Protein AF-A0A3D1TC16-F1 (afdb_monomer)

Foldseek 3Di:
DDLVVVLVVLVVLLVVLVVVLVVLVVCCVPVVVVVCVVVCVVDVDDPVVVVVVSVVVSVVSVVCSCPVRVVVSVVSVVVD

Structure (mmCIF, N/CA/C/O backbone):
data_AF-A0A3D1TC16-F1
#
_entry.id   AF-A0A3D1TC16-F1
#
loop_
_atom_site.group_PDB
_atom_site.id
_atom_site.type_symbol
_atom_site.label_atom_id
_atom_site.label_alt_id
_atom_site.label_comp_id
_atom_site.label_asym_id
_atom_site.label_entity_id
_atom_site.label_seq_id
_atom_site.pdbx_PDB_ins_code
_atom_site.Cartn_x
_atom_site.Cartn_y
_atom_site.Cartn_z
_atom_site.occupancy
_atom_site.B_iso_or_equiv
_atom_site.auth_seq_id
_atom_site.auth_comp_id
_atom_site.auth_asym_id
_atom_site.auth_atom_id
_atom_site.pdbx_PDB_model_num
ATOM 1 N N . MET A 1 1 ? 16.604 13.905 -12.393 1.00 63.41 1 MET A N 1
ATOM 2 C CA . MET A 1 1 ? 16.478 12.642 -11.634 1.00 63.41 1 MET A CA 1
ATOM 3 C C . MET A 1 1 ? 16.899 11.518 -12.552 1.00 63.41 1 MET A C 1
ATOM 5 O O . MET A 1 1 ? 16.442 11.506 -13.685 1.00 63.41 1 MET A O 1
ATOM 9 N N . ASP A 1 2 ? 17.772 10.630 -12.089 1.00 90.06 2 ASP A N 1
ATOM 10 C CA . ASP A 1 2 ? 18.155 9.437 -12.848 1.00 90.06 2 ASP A CA 1
ATOM 11 C C . ASP A 1 2 ? 17.073 8.346 -12.709 1.00 90.06 2 ASP A C 1
ATOM 13 O O . ASP A 1 2 ? 16.418 8.244 -11.663 1.00 90.06 2 ASP A O 1
ATOM 17 N N . ILE A 1 3 ? 16.898 7.520 -13.740 1.00 90.94 3 ILE A N 1
ATOM 18 C CA . ILE A 1 3 ? 15.991 6.363 -13.755 1.00 90.94 3 ILE A CA 1
ATOM 19 C C . ILE A 1 3 ? 16.328 5.418 -12.595 1.00 90.94 3 ILE A C 1
ATOM 21 O O . ILE A 1 3 ? 15.425 4.890 -11.940 1.00 90.94 3 ILE A O 1
ATOM 25 N N . GLN A 1 4 ? 17.614 5.278 -12.253 1.00 91.75 4 GLN A N 1
ATOM 26 C CA . GLN A 1 4 ? 18.051 4.492 -11.096 1.00 91.75 4 GLN A CA 1
ATOM 27 C C . GLN A 1 4 ? 17.523 5.053 -9.767 1.00 91.75 4 GLN A C 1
ATOM 29 O O . GLN A 1 4 ? 17.061 4.297 -8.907 1.00 91.75 4 GLN A O 1
ATOM 34 N N . MET A 1 5 ? 17.549 6.379 -9.596 1.00 94.31 5 MET A N 1
ATOM 35 C CA . MET A 1 5 ? 17.032 7.040 -8.396 1.00 94.31 5 MET A CA 1
ATOM 36 C C . MET A 1 5 ? 15.513 6.874 -8.295 1.00 94.31 5 MET A C 1
ATOM 38 O O . MET A 1 5 ? 15.006 6.525 -7.228 1.00 94.31 5 MET A O 1
ATOM 42 N N . LEU A 1 6 ? 14.793 7.068 -9.403 1.00 94.44 6 LEU A N 1
ATOM 43 C CA . LEU A 1 6 ? 13.337 6.939 -9.437 1.00 94.44 6 LEU A CA 1
ATOM 44 C C . LEU A 1 6 ? 12.890 5.483 -9.201 1.00 94.44 6 LEU 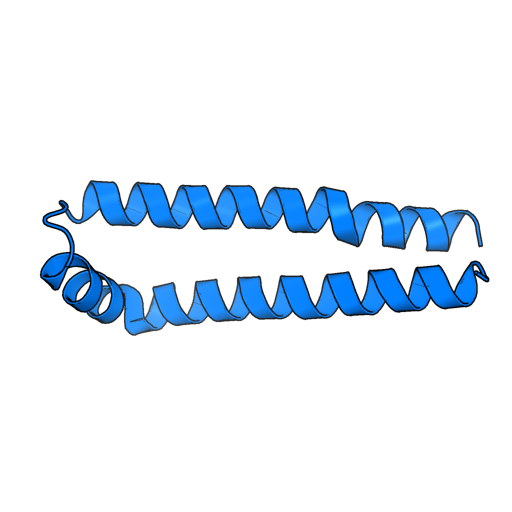A C 1
ATOM 46 O O . LEU A 1 6 ? 11.938 5.239 -8.461 1.00 94.44 6 LEU A O 1
ATOM 50 N N . THR A 1 7 ? 13.634 4.509 -9.730 1.00 94.56 7 THR A N 1
ATOM 51 C CA . THR A 1 7 ? 13.406 3.078 -9.470 1.00 94.56 7 THR A CA 1
ATOM 52 C C . THR A 1 7 ? 13.569 2.750 -7.9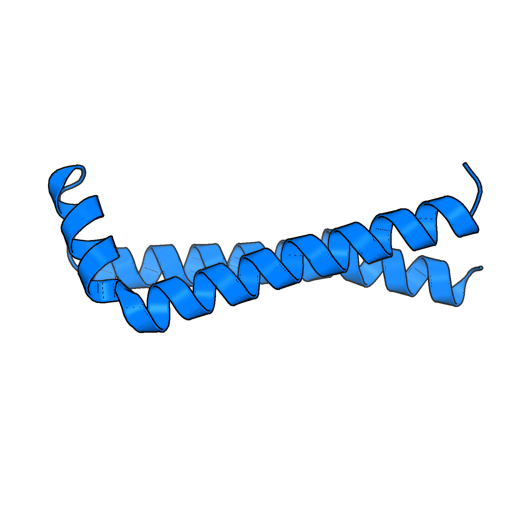87 1.00 94.56 7 THR A C 1
ATOM 54 O O . THR A 1 7 ? 12.722 2.070 -7.406 1.00 94.56 7 THR A O 1
ATOM 57 N N . ARG A 1 8 ? 14.629 3.253 -7.338 1.00 95.38 8 ARG A N 1
ATOM 58 C CA . ARG A 1 8 ? 14.837 3.067 -5.890 1.00 95.38 8 ARG A CA 1
ATOM 59 C C . ARG A 1 8 ? 13.754 3.755 -5.062 1.00 95.38 8 ARG A C 1
ATOM 61 O O . ARG A 1 8 ? 13.314 3.191 -4.065 1.00 95.38 8 ARG A O 1
ATOM 68 N N . PHE A 1 9 ? 13.305 4.937 -5.477 1.00 95.94 9 PHE A N 1
ATOM 69 C CA . PHE A 1 9 ? 12.213 5.648 -4.818 1.00 95.94 9 PHE A CA 1
ATOM 70 C C . PHE A 1 9 ? 10.920 4.822 -4.833 1.00 95.94 9 PHE A C 1
ATOM 72 O O . PHE A 1 9 ? 10.405 4.480 -3.769 1.00 95.94 9 PHE A O 1
ATOM 79 N N . PHE A 1 10 ? 10.449 4.404 -6.013 1.00 95.94 10 PHE A N 1
ATOM 80 C CA . PHE A 1 10 ? 9.228 3.599 -6.113 1.00 95.94 10 PHE A CA 1
ATOM 81 C C . PHE A 1 10 ? 9.364 2.206 -5.477 1.00 95.94 10 PHE A C 1
ATOM 83 O O . PHE A 1 10 ? 8.372 1.669 -4.981 1.00 95.94 10 PHE A O 1
ATOM 90 N N . MET A 1 11 ? 10.577 1.641 -5.413 1.00 95.69 11 MET A N 1
ATOM 91 C CA . MET A 1 11 ? 10.850 0.411 -4.660 1.00 95.69 11 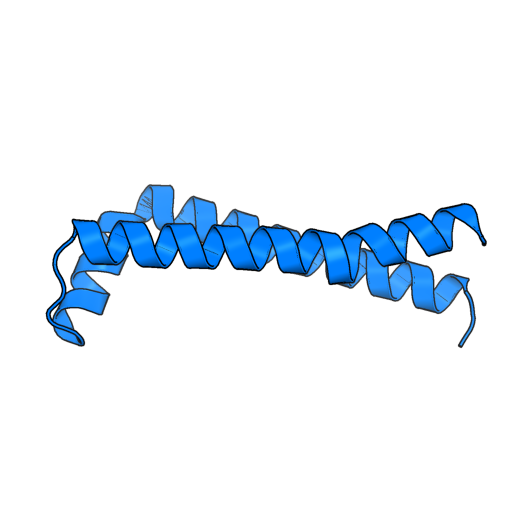MET A CA 1
ATOM 92 C C . MET A 1 11 ? 10.545 0.604 -3.171 1.00 95.69 11 MET A C 1
ATOM 94 O O . MET A 1 11 ? 9.770 -0.155 -2.590 1.00 95.69 11 MET A O 1
ATOM 98 N N . TRP A 1 12 ? 11.118 1.639 -2.552 1.00 97.56 12 TRP A N 1
ATOM 99 C CA . TRP A 1 12 ? 10.899 1.924 -1.134 1.00 97.56 12 TRP A CA 1
ATOM 100 C C . TRP A 1 12 ? 9.461 2.346 -0.844 1.00 97.56 12 TRP A C 1
ATOM 102 O O . TRP A 1 12 ? 8.893 1.898 0.152 1.00 97.56 12 TRP A O 1
ATOM 112 N N . CYS A 1 13 ? 8.831 3.123 -1.730 1.00 96.38 13 CYS A N 1
ATOM 113 C CA . CYS A 1 13 ? 7.409 3.432 -1.612 1.00 96.38 13 CYS A CA 1
ATOM 114 C C . CYS A 1 13 ? 6.555 2.158 -1.660 1.00 96.38 13 CYS A C 1
ATOM 116 O O . CYS A 1 13 ? 5.660 1.996 -0.831 1.00 96.38 13 CYS A O 1
ATOM 118 N N . THR A 1 14 ? 6.863 1.218 -2.556 1.00 95.69 14 THR A N 1
ATOM 119 C CA . THR A 1 14 ? 6.176 -0.077 -2.625 1.00 95.69 14 THR A CA 1
ATOM 120 C C . THR A 1 14 ? 6.330 -0.862 -1.323 1.00 95.69 14 THR A C 1
ATOM 122 O O . THR A 1 14 ? 5.324 -1.318 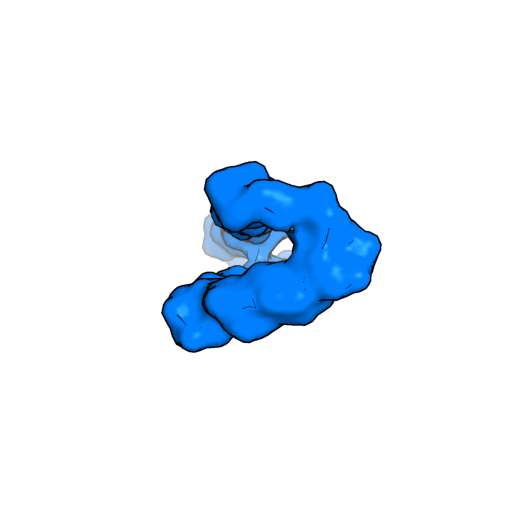-0.781 1.00 95.69 14 THR A O 1
ATOM 125 N N . ILE A 1 15 ? 7.553 -0.972 -0.794 1.00 97.19 15 ILE A N 1
ATOM 126 C CA . ILE A 1 15 ? 7.851 -1.714 0.442 1.00 97.19 15 ILE A CA 1
ATOM 127 C C . ILE A 1 15 ? 7.133 -1.096 1.647 1.00 97.19 15 ILE A C 1
ATOM 129 O O . ILE A 1 15 ? 6.469 -1.813 2.391 1.00 97.19 15 ILE A O 1
ATOM 133 N N . MET A 1 16 ? 7.228 0.223 1.834 1.00 97.00 16 MET A N 1
ATOM 134 C CA . MET A 1 16 ? 6.634 0.900 2.992 1.00 97.00 16 MET A CA 1
ATOM 135 C C . MET A 1 16 ? 5.105 0.830 2.981 1.00 97.00 16 MET A C 1
ATOM 137 O O . MET A 1 16 ? 4.501 0.487 3.996 1.00 97.00 16 MET A O 1
ATOM 141 N N . ASN A 1 17 ? 4.471 1.097 1.835 1.00 95.69 17 ASN A N 1
ATOM 142 C CA . ASN A 1 17 ? 3.013 1.015 1.724 1.00 95.69 17 ASN A CA 1
ATOM 143 C C . ASN A 1 17 ? 2.516 -0.435 1.877 1.00 95.69 17 ASN A C 1
ATOM 145 O O . ASN A 1 17 ? 1.487 -0.669 2.510 1.00 95.69 17 ASN A O 1
ATOM 149 N N . PHE A 1 18 ? 3.262 -1.425 1.374 1.00 94.81 18 PHE A N 1
ATOM 150 C CA . PHE A 1 18 ? 2.929 -2.834 1.589 1.00 94.81 18 PHE A CA 1
ATOM 151 C C . PHE A 1 18 ? 3.068 -3.242 3.059 1.00 94.81 18 PHE A C 1
ATOM 153 O O . PHE A 1 18 ? 2.183 -3.904 3.600 1.00 94.8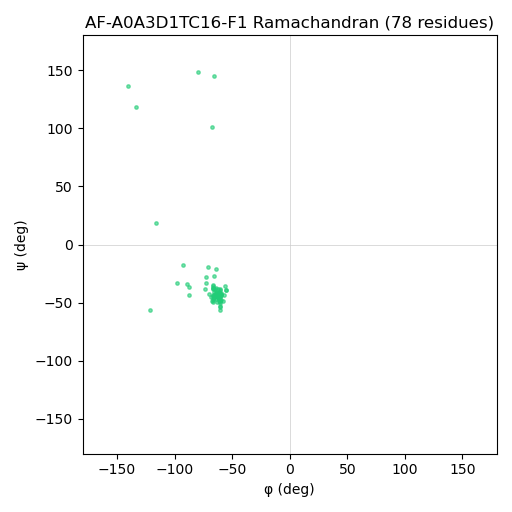1 18 PHE A O 1
ATOM 160 N N . ALA A 1 19 ? 4.141 -2.815 3.730 1.00 96.31 19 ALA A N 1
ATOM 161 C CA . ALA A 1 19 ? 4.338 -3.060 5.155 1.00 96.31 19 ALA A CA 1
ATOM 162 C C . ALA A 1 19 ? 3.205 -2.444 5.986 1.00 96.31 19 ALA A C 1
ATOM 164 O O . ALA A 1 19 ? 2.682 -3.100 6.884 1.00 96.31 19 ALA A O 1
ATOM 165 N N . PHE A 1 20 ? 2.771 -1.227 5.648 1.00 95.38 20 PHE A N 1
ATOM 166 C CA . PHE A 1 20 ? 1.621 -0.592 6.289 1.00 95.38 20 PHE A CA 1
ATOM 167 C C . PHE A 1 20 ? 0.322 -1.378 6.056 1.00 95.38 20 PHE A C 1
ATOM 169 O O . PHE A 1 20 ? -0.454 -1.585 6.992 1.00 95.38 20 PHE A O 1
ATOM 176 N N . LEU A 1 21 ? 0.102 -1.873 4.834 1.00 93.88 21 LEU A N 1
ATOM 177 C CA . LEU A 1 21 ? -1.060 -2.697 4.492 1.00 93.88 21 LEU A CA 1
ATOM 178 C C . LEU A 1 21 ? -1.076 -4.013 5.283 1.00 93.88 21 LEU A C 1
ATOM 180 O O . LEU A 1 21 ? -2.105 -4.377 5.853 1.00 93.88 21 LEU A O 1
ATOM 184 N N . MET A 1 22 ? 0.070 -4.693 5.374 1.00 94.12 22 MET A N 1
ATOM 185 C CA . MET A 1 22 ? 0.231 -5.927 6.149 1.00 94.12 22 MET A CA 1
ATOM 186 C C . MET A 1 22 ? 0.065 -5.685 7.649 1.00 94.12 22 MET A C 1
ATOM 188 O O . MET A 1 22 ? -0.640 -6.441 8.314 1.00 94.12 22 MET A O 1
ATOM 192 N N . LEU A 1 23 ? 0.652 -4.612 8.182 1.00 94.25 23 LEU A N 1
ATOM 193 C CA . LEU A 1 23 ? 0.481 -4.228 9.580 1.00 94.25 23 LEU A CA 1
ATOM 194 C C . LEU A 1 23 ? -0.990 -3.944 9.896 1.00 94.25 23 LEU A C 1
ATOM 196 O O . LEU A 1 23 ? -1.508 -4.451 10.886 1.00 94.25 23 LEU A O 1
ATOM 200 N N . SER A 1 24 ? -1.679 -3.195 9.035 1.00 92.31 24 SER A N 1
ATOM 201 C CA . SER A 1 24 ? -3.107 -2.903 9.194 1.00 92.31 24 SER A CA 1
ATOM 202 C C . SER A 1 24 ? -3.941 -4.183 9.181 1.00 92.31 24 SER A C 1
ATOM 204 O O . SER A 1 24 ? -4.804 -4.364 10.038 1.00 92.31 24 SER A O 1
ATOM 206 N N . PHE A 1 25 ? -3.652 -5.101 8.256 1.00 90.56 25 PHE A N 1
ATOM 207 C CA . PHE A 1 25 ? -4.318 -6.399 8.185 1.00 90.56 25 PHE A CA 1
ATOM 208 C C . PHE A 1 25 ? -4.097 -7.234 9.456 1.00 90.56 25 PHE A C 1
ATOM 210 O O . PHE A 1 25 ? -5.059 -7.757 10.015 1.00 90.56 25 PHE A O 1
ATOM 217 N N . LEU A 1 26 ? -2.860 -7.313 9.956 1.00 92.75 26 LEU A N 1
ATOM 218 C CA . LEU A 1 26 ? -2.533 -8.042 11.185 1.00 92.75 26 LEU A CA 1
ATOM 219 C C . LEU A 1 26 ? -3.191 -7.417 12.419 1.00 92.75 26 LEU A C 1
ATOM 221 O O . LEU A 1 26 ? -3.775 -8.135 13.229 1.00 92.75 26 LEU A O 1
ATOM 225 N N . LEU A 1 27 ? -3.148 -6.090 12.551 1.00 90.12 27 LEU A N 1
ATOM 226 C CA . LEU A 1 27 ? -3.786 -5.375 13.657 1.00 90.12 27 LEU A CA 1
ATOM 227 C C . LEU A 1 27 ? -5.301 -5.585 13.658 1.00 90.12 27 LEU A C 1
ATOM 229 O O . LEU A 1 27 ? -5.884 -5.817 14.712 1.00 90.12 27 LEU A O 1
ATOM 233 N N . LEU A 1 28 ? -5.941 -5.553 12.491 1.00 88.44 28 LEU A N 1
ATOM 234 C CA . LEU A 1 28 ? -7.378 -5.796 12.380 1.00 88.44 28 LEU A CA 1
ATOM 235 C C . LEU A 1 28 ? -7.744 -7.271 12.583 1.00 88.44 28 LEU A C 1
ATOM 237 O O . LEU A 1 28 ? -8.796 -7.550 13.152 1.00 88.44 28 LEU A O 1
ATOM 241 N N . GLY A 1 29 ? -6.880 -8.206 12.181 1.00 86.88 29 GLY A N 1
ATOM 242 C CA . GLY A 1 29 ? -7.075 -9.637 12.414 1.00 86.88 29 GLY A CA 1
ATOM 243 C C . GLY A 1 29 ? -6.921 -10.039 13.884 1.00 86.88 29 GLY A C 1
ATOM 244 O O . GLY A 1 29 ? -7.728 -10.811 14.391 1.00 86.88 29 GLY A O 1
ATOM 245 N N . ILE A 1 30 ? -5.916 -9.499 14.581 1.00 86.75 30 ILE A N 1
ATOM 246 C CA . ILE A 1 30 ? -5.597 -9.856 15.976 1.00 86.75 30 ILE A CA 1
ATOM 247 C C . ILE A 1 30 ? -6.392 -9.000 16.969 1.00 86.75 30 ILE A C 1
ATOM 249 O O . ILE A 1 30 ? -6.910 -9.502 17.962 1.00 86.75 30 ILE A O 1
ATOM 253 N N . ALA A 1 31 ? -6.487 -7.695 16.712 1.00 86.56 31 ALA A N 1
ATOM 254 C CA . ALA A 1 31 ? -7.046 -6.708 17.631 1.00 86.56 31 ALA A CA 1
ATOM 255 C C . ALA A 1 31 ? -8.319 -6.034 17.088 1.00 86.56 31 ALA A C 1
ATOM 257 O O . ALA A 1 31 ? -8.726 -4.991 17.600 1.00 86.56 31 ALA A O 1
ATOM 258 N N . GLY A 1 32 ? -8.989 -6.617 16.087 1.00 82.12 32 GLY A N 1
ATOM 259 C CA . GLY A 1 32 ? -10.184 -6.033 15.465 1.00 82.12 32 GLY A CA 1
ATOM 260 C C . GLY A 1 32 ? -11.306 -5.700 16.454 1.00 82.12 32 GLY A C 1
ATOM 261 O O . GLY A 1 32 ? -11.912 -4.633 16.360 1.00 82.12 32 GLY A O 1
ATOM 262 N N . ASP A 1 33 ? -11.541 -6.556 17.455 1.00 82.81 33 ASP A N 1
ATOM 263 C CA . ASP A 1 33 ? -12.519 -6.300 18.523 1.00 82.81 33 ASP A CA 1
ATOM 264 C C . ASP A 1 33 ? -12.116 -5.132 19.432 1.00 82.81 33 ASP A C 1
ATOM 266 O O . ASP A 1 33 ? -12.968 -4.351 19.862 1.00 82.81 33 ASP A O 1
ATOM 270 N N . PHE A 1 34 ? -10.820 -4.997 19.725 1.00 83.50 34 PHE A N 1
ATOM 271 C CA . PHE A 1 34 ? -10.294 -3.895 20.527 1.00 83.50 34 PHE A CA 1
ATOM 272 C C . PHE A 1 34 ? -10.405 -2.569 19.770 1.00 83.50 34 PHE A C 1
ATOM 274 O O . PHE A 1 34 ? -10.898 -1.585 20.324 1.00 83.50 34 PHE A O 1
ATOM 281 N N . ILE A 1 35 ? -10.029 -2.564 18.489 1.00 84.81 35 ILE A N 1
ATOM 282 C CA . ILE A 1 35 ? -10.132 -1.394 17.610 1.00 84.81 35 ILE A CA 1
ATOM 283 C C . ILE A 1 35 ? -11.598 -0.972 17.473 1.00 84.81 35 ILE A C 1
ATOM 285 O O . ILE A 1 35 ? -11.907 0.210 17.622 1.00 84.81 35 ILE A O 1
ATOM 289 N N . TYR A 1 36 ? -12.514 -1.925 17.277 1.00 85.75 36 TYR A N 1
ATOM 290 C CA . TYR A 1 36 ? -13.947 -1.639 17.239 1.00 85.75 36 TYR A CA 1
ATOM 291 C C . TYR A 1 36 ? -14.444 -1.023 18.552 1.00 85.75 36 TYR A C 1
ATOM 293 O O . TYR A 1 36 ? -15.118 0.004 18.523 1.00 85.75 36 TYR A O 1
ATOM 301 N N . LYS A 1 37 ? -14.087 -1.593 19.712 1.00 84.94 37 LYS A N 1
ATOM 302 C CA . LYS A 1 37 ? -14.476 -1.039 21.023 1.00 84.94 37 LYS A CA 1
ATOM 303 C C . LYS A 1 37 ? -13.939 0.375 21.234 1.00 84.94 37 LYS A C 1
ATOM 305 O O . LYS A 1 37 ? -14.643 1.205 21.803 1.00 84.94 37 LYS A O 1
ATOM 310 N N . LEU A 1 38 ? -12.713 0.652 20.794 1.00 86.75 38 LEU A N 1
ATOM 311 C CA . LEU A 1 38 ? -12.113 1.979 20.895 1.00 86.75 38 LEU A CA 1
ATOM 312 C C . LEU A 1 38 ? -12.843 2.987 19.998 1.00 86.75 38 LEU A C 1
ATOM 314 O O . LEU A 1 38 ? -13.270 4.031 20.484 1.00 86.75 38 LEU A O 1
ATOM 318 N N . HIS A 1 39 ? -13.059 2.648 18.724 1.00 84.88 39 HIS A N 1
ATOM 319 C CA . HIS A 1 39 ? -13.779 3.510 17.782 1.00 84.88 39 HIS A CA 1
ATOM 320 C C . HIS A 1 39 ? -15.242 3.719 18.176 1.00 84.88 39 HIS A C 1
ATOM 322 O O . HIS A 1 39 ? -15.747 4.833 18.064 1.00 84.88 39 HIS A O 1
ATOM 3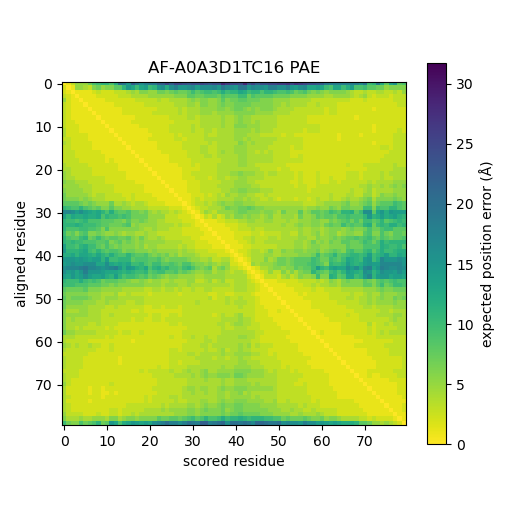28 N N . SER A 1 40 ? -15.902 2.686 18.704 1.00 84.81 40 SER A N 1
ATOM 329 C CA . SER A 1 40 ? -17.295 2.757 19.148 1.00 84.81 40 SER A CA 1
ATOM 330 C C . SER A 1 40 ? -17.508 3.724 20.317 1.00 84.81 40 SER A C 1
ATOM 332 O O . SER A 1 40 ? -18.637 4.163 20.527 1.00 84.81 40 SER A O 1
ATOM 334 N N . LYS A 1 41 ? -16.457 4.066 21.082 1.00 85.31 41 LYS A N 1
ATOM 335 C CA . LYS A 1 41 ? -16.533 5.105 22.125 1.00 85.31 41 LYS A CA 1
ATOM 336 C C . LYS A 1 41 ? -16.610 6.515 21.545 1.00 85.31 41 LYS A C 1
ATOM 338 O O . LYS A 1 41 ? -17.122 7.405 22.210 1.00 85.31 41 LYS A O 1
ATOM 343 N N . TRP A 1 42 ? -16.054 6.729 20.355 1.00 84.88 42 TRP A N 1
ATOM 344 C CA . TRP A 1 42 ? -15.993 8.043 19.708 1.00 84.88 42 TRP A CA 1
ATOM 345 C C . TRP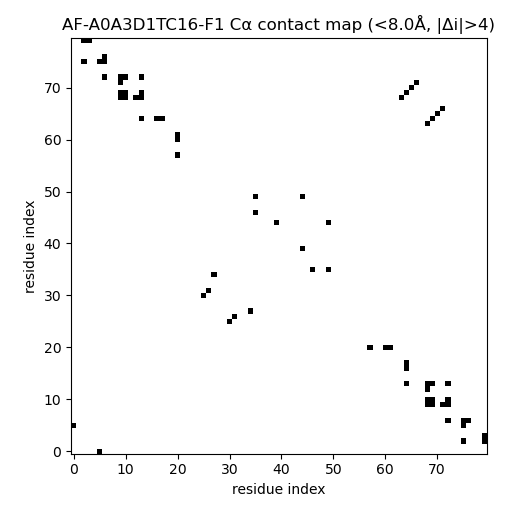 A 1 42 ? -17.114 8.207 18.681 1.00 84.88 42 TRP A C 1
ATOM 347 O O . TRP A 1 42 ? -17.649 9.298 18.516 1.00 84.88 42 TRP A O 1
ATOM 357 N N . PHE A 1 43 ? -17.507 7.112 18.029 1.00 81.25 43 PHE A N 1
ATOM 358 C CA . PHE A 1 43 ? -18.550 7.087 17.014 1.00 81.25 43 PHE A CA 1
ATOM 359 C C . PHE A 1 43 ? -19.503 5.923 17.280 1.00 81.25 43 PHE A C 1
ATOM 361 O O . PHE A 1 43 ? -19.103 4.762 17.227 1.00 81.25 43 PHE A O 1
ATOM 368 N N . SER A 1 44 ? -20.780 6.220 17.530 1.00 80.81 44 SER A N 1
ATOM 369 C CA . SER A 1 44 ? -21.821 5.191 17.623 1.00 80.81 44 SER A CA 1
ATOM 370 C C . SER A 1 44 ? -22.030 4.558 16.246 1.00 80.81 44 SER A C 1
ATOM 372 O O . SER A 1 44 ? -22.659 5.144 15.364 1.00 80.81 44 SER A O 1
ATOM 374 N N . MET A 1 45 ? -21.458 3.374 16.032 1.00 84.38 45 MET A N 1
ATOM 375 C CA . MET A 1 45 ? -21.558 2.651 14.769 1.00 84.38 45 MET A CA 1
ATOM 376 C C . MET A 1 45 ? -21.735 1.157 15.021 1.00 84.38 45 MET A C 1
ATOM 378 O O . MET A 1 45 ? -21.055 0.565 15.852 1.00 84.38 45 MET A O 1
ATOM 382 N N . GLN A 1 46 ? -22.646 0.541 14.268 1.00 87.00 46 GLN A N 1
ATOM 383 C CA . GLN A 1 46 ? -22.853 -0.905 14.285 1.00 87.00 46 GLN A CA 1
ATOM 384 C C . GLN A 1 46 ? -21.626 -1.647 13.744 1.00 87.00 46 GLN A C 1
ATOM 386 O O . GLN A 1 46 ? -20.987 -1.205 12.784 1.00 87.00 46 GLN A O 1
ATOM 391 N N . ARG A 1 47 ? -21.344 -2.823 14.316 1.00 84.25 47 ARG A N 1
ATOM 392 C CA . ARG A 1 47 ? -20.176 -3.648 13.973 1.00 84.25 47 ARG A CA 1
ATOM 393 C C . ARG A 1 47 ? -20.078 -3.985 12.488 1.00 84.25 47 ARG A C 1
ATOM 395 O O . ARG A 1 47 ? -18.991 -3.943 11.922 1.00 84.25 47 ARG A O 1
ATOM 402 N N . GLU A 1 48 ? -21.207 -4.272 11.853 1.00 87.19 48 GLU A N 1
ATOM 403 C CA . GLU A 1 48 ? -21.273 -4.602 10.426 1.00 87.19 48 GLU A CA 1
ATOM 404 C C . GLU A 1 48 ? -20.825 -3.430 9.548 1.00 87.19 48 GLU A C 1
ATOM 406 O O . GLU A 1 48 ? -20.009 -3.610 8.644 1.00 87.19 48 GLU A O 1
ATOM 411 N N . LYS A 1 49 ? -21.280 -2.209 9.865 1.00 88.94 49 LYS A N 1
ATOM 412 C CA . LYS A 1 49 ? -20.876 -0.991 9.146 1.00 88.94 49 LYS A CA 1
ATOM 413 C C . LYS A 1 49 ? -19.394 -0.689 9.340 1.00 88.94 49 LYS A C 1
ATOM 415 O O . LYS A 1 49 ? -18.719 -0.337 8.378 1.00 88.94 49 LYS A O 1
ATOM 420 N N . PHE A 1 50 ? -18.879 -0.874 10.556 1.00 88.50 50 PHE A N 1
ATOM 421 C CA . PHE A 1 50 ? -17.454 -0.710 10.839 1.00 88.50 50 PHE A CA 1
ATOM 422 C C . PHE A 1 50 ? -16.602 -1.684 10.013 1.00 88.50 50 PHE A C 1
ATOM 424 O O . PHE A 1 50 ? -15.681 -1.257 9.318 1.00 88.50 50 PHE A O 1
ATOM 431 N N . ASN A 1 51 ? -16.945 -2.976 10.027 1.00 88.81 51 ASN A N 1
ATOM 432 C CA . ASN A 1 51 ? -16.225 -3.993 9.260 1.00 88.81 51 ASN A CA 1
ATOM 433 C C . ASN A 1 51 ? -16.266 -3.690 7.753 1.00 88.81 51 ASN A C 1
ATOM 435 O O . ASN A 1 51 ? -15.236 -3.765 7.087 1.00 88.81 51 ASN A O 1
ATOM 439 N N . MET A 1 52 ? -17.431 -3.296 7.227 1.00 91.69 52 MET A N 1
ATOM 440 C CA . MET A 1 52 ? -17.591 -2.928 5.818 1.00 91.69 52 MET A CA 1
ATOM 441 C C . MET A 1 52 ? -16.716 -1.729 5.434 1.00 91.69 52 MET A C 1
ATOM 443 O O . MET A 1 52 ? -16.034 -1.776 4.408 1.00 91.69 52 MET A O 1
ATOM 447 N N . LEU A 1 53 ? -16.700 -0.672 6.250 1.00 92.19 53 LEU A N 1
ATOM 448 C CA . LEU A 1 53 ? -15.909 0.533 5.985 1.00 92.19 53 LEU A CA 1
ATOM 449 C C . LEU A 1 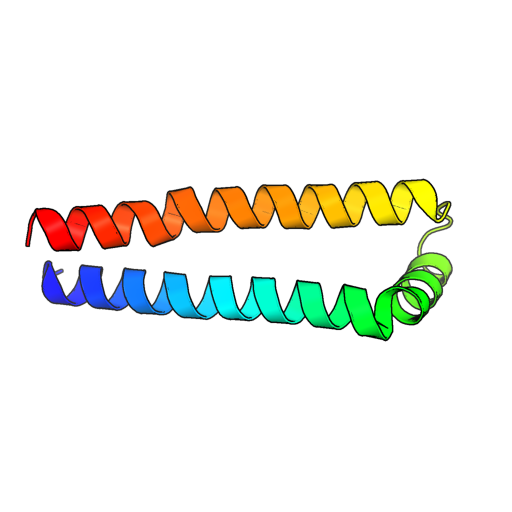53 ? -14.411 0.257 6.044 1.00 92.19 53 LEU A C 1
ATOM 451 O O . LEU A 1 53 ? -13.684 0.656 5.138 1.00 92.19 53 LEU A O 1
ATOM 455 N N . ILE A 1 54 ? -13.952 -0.455 7.072 1.00 91.25 54 ILE A N 1
ATOM 456 C CA . ILE A 1 54 ? -12.539 -0.811 7.215 1.00 91.25 54 ILE A CA 1
ATOM 457 C C . ILE A 1 54 ? -12.085 -1.707 6.063 1.00 91.25 54 ILE A C 1
ATOM 459 O O . ILE A 1 54 ? -11.033 -1.460 5.474 1.00 91.25 54 ILE A O 1
ATOM 463 N N . TYR A 1 55 ? -12.881 -2.713 5.697 1.00 91.06 55 TYR A N 1
ATOM 464 C CA . TYR A 1 55 ? -12.553 -3.589 4.575 1.00 91.06 55 TYR A CA 1
ATOM 465 C C . TYR A 1 5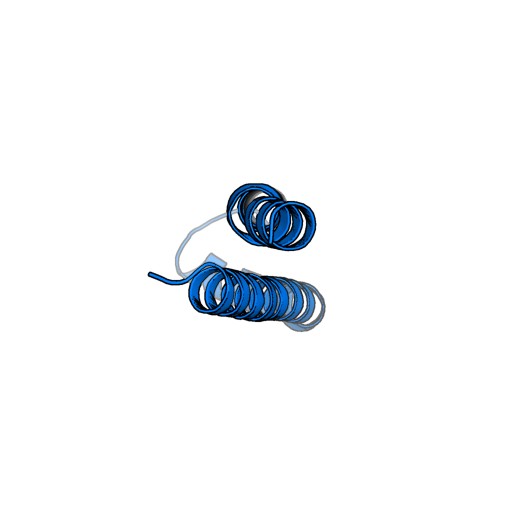5 ? -12.520 -2.824 3.246 1.00 91.06 55 TYR A C 1
ATOM 467 O O . TYR A 1 55 ? -11.591 -2.997 2.458 1.00 91.06 55 TYR A O 1
ATOM 475 N N . SER A 1 56 ? -13.478 -1.919 3.025 1.00 94.12 56 SER A N 1
ATOM 476 C CA . SER A 1 56 ? -13.507 -1.057 1.836 1.00 94.12 56 SER A CA 1
ATOM 477 C C . SER A 1 56 ? -12.306 -0.111 1.791 1.00 94.12 56 SER A C 1
ATOM 479 O O . SER A 1 56 ? -11.694 0.052 0.738 1.00 94.12 56 SER A O 1
ATOM 481 N N . PHE A 1 57 ? -11.918 0.468 2.931 1.00 93.25 57 PHE A N 1
ATOM 482 C CA . PHE A 1 57 ? -10.746 1.333 3.042 1.00 93.25 57 PHE A CA 1
ATOM 483 C C . PHE A 1 57 ? -9.448 0.571 2.753 1.00 93.25 57 PHE A C 1
ATOM 485 O O . PHE A 1 57 ? -8.640 1.027 1.945 1.00 93.25 57 PHE A O 1
ATOM 492 N N . LEU A 1 58 ? -9.269 -0.618 3.340 1.00 94.19 58 LEU A N 1
ATOM 493 C CA . LEU A 1 58 ? -8.128 -1.486 3.037 1.00 94.19 58 LEU A CA 1
ATOM 494 C C . LEU A 1 58 ? -8.103 -1.906 1.565 1.00 94.19 58 LEU A C 1
ATOM 496 O O . LEU A 1 58 ? -7.036 -1.925 0.953 1.00 94.19 58 LEU A O 1
ATOM 500 N N . GLY A 1 59 ? -9.264 -2.222 0.988 1.00 95.06 59 GLY A N 1
ATOM 501 C CA . GLY A 1 59 ? -9.404 -2.556 -0.428 1.00 95.06 59 GLY A CA 1
ATOM 502 C C . GLY A 1 59 ? -8.986 -1.400 -1.337 1.00 95.06 59 GLY A C 1
ATOM 503 O O . GLY A 1 59 ? -8.169 -1.591 -2.238 1.00 95.06 59 GLY A O 1
ATOM 504 N N . LEU A 1 60 ? -9.473 -0.188 -1.063 1.00 96.38 60 LEU A N 1
ATOM 505 C CA . LEU A 1 60 ? -9.090 1.014 -1.804 1.00 96.38 60 LEU A CA 1
ATOM 506 C C . LEU A 1 60 ? -7.594 1.309 -1.658 1.00 96.38 60 LEU A C 1
ATOM 508 O O . LEU A 1 60 ? -6.912 1.549 -2.654 1.00 96.38 60 LEU A O 1
ATOM 512 N N . TYR A 1 61 ? -7.066 1.236 -0.436 1.00 95.69 61 TYR A N 1
ATOM 513 C CA . TYR A 1 61 ? -5.646 1.444 -0.172 1.00 95.69 61 TYR A CA 1
ATOM 514 C C . TYR A 1 61 ? -4.774 0.415 -0.909 1.00 95.69 61 TYR A C 1
ATOM 516 O O . TYR A 1 61 ? -3.756 0.782 -1.492 1.00 95.69 61 TYR A O 1
ATOM 524 N N . LYS A 1 62 ? -5.210 -0.851 -0.991 1.00 94.00 62 LYS A N 1
ATOM 525 C CA . LYS A 1 62 ? -4.547 -1.898 -1.788 1.00 94.00 62 LYS A CA 1
ATOM 526 C C . LYS A 1 62 ? -4.475 -1.539 -3.273 1.00 94.00 62 LYS A C 1
ATOM 528 O O . LYS A 1 62 ? -3.433 -1.739 -3.895 1.00 94.00 62 LYS A O 1
ATOM 533 N N . ILE A 1 63 ? -5.563 -1.013 -3.836 1.00 96.62 63 ILE A N 1
ATOM 534 C CA . ILE A 1 63 ? -5.621 -0.593 -5.244 1.00 96.62 63 ILE A CA 1
ATOM 535 C C . ILE A 1 63 ? -4.695 0.603 -5.480 1.00 96.62 63 ILE A C 1
ATOM 537 O O . ILE A 1 63 ? -3.890 0.573 -6.410 1.00 96.62 63 ILE A O 1
ATOM 541 N N . LEU A 1 64 ? -4.757 1.624 -4.621 1.00 95.81 64 LEU A N 1
ATOM 542 C CA . LEU A 1 64 ? -3.883 2.797 -4.712 1.00 95.81 64 LEU A CA 1
ATOM 543 C C . LEU A 1 64 ? -2.408 2.408 -4.593 1.00 95.81 64 LEU A C 1
ATOM 545 O O . LEU A 1 64 ? -1.583 2.884 -5.369 1.00 95.81 64 LEU A O 1
ATOM 549 N N . TRP A 1 65 ? -2.074 1.504 -3.673 1.00 95.75 65 TRP A N 1
ATOM 550 C CA . TRP A 1 65 ? -0.725 0.969 -3.543 1.00 95.75 65 TRP A CA 1
ATOM 551 C C . TRP A 1 65 ? -0.242 0.309 -4.844 1.00 95.75 65 TRP A C 1
ATOM 553 O O . TRP A 1 65 ? 0.841 0.646 -5.326 1.00 95.75 65 TRP A O 1
ATOM 563 N N . LEU A 1 66 ? -1.055 -0.566 -5.447 1.00 96.00 66 LEU A N 1
ATOM 564 C CA . LEU A 1 66 ? -0.723 -1.228 -6.712 1.00 96.00 66 LEU A CA 1
ATOM 565 C C . LEU A 1 66 ? -0.520 -0.219 -7.849 1.00 96.00 66 LEU A C 1
ATOM 567 O O . LEU A 1 66 ? 0.523 -0.228 -8.501 1.00 96.00 66 LEU A O 1
ATOM 571 N N . VAL A 1 67 ? -1.496 0.661 -8.074 1.00 97.00 67 VAL A N 1
ATOM 572 C CA . VAL A 1 67 ? -1.515 1.559 -9.238 1.00 97.00 67 VAL A CA 1
ATOM 573 C C . VAL A 1 67 ? -0.494 2.690 -9.112 1.00 97.00 67 VAL A C 1
ATOM 575 O O . VAL A 1 67 ? 0.133 3.045 -10.105 1.00 97.00 67 VAL A O 1
ATOM 578 N N . LEU A 1 68 ? -0.297 3.252 -7.916 1.00 94.75 68 LEU A N 1
ATOM 579 C CA . LEU A 1 68 ? 0.576 4.416 -7.719 1.00 94.75 68 LEU A CA 1
ATOM 580 C C . LEU A 1 68 ? 2.018 4.061 -7.346 1.00 94.75 68 LEU A C 1
ATOM 582 O O . LEU A 1 68 ? 2.882 4.924 -7.460 1.00 94.75 68 LEU A O 1
ATOM 586 N N . ASN A 1 69 ? 2.300 2.834 -6.891 1.00 95.19 69 ASN A N 1
ATOM 587 C CA . ASN A 1 69 ? 3.651 2.450 -6.458 1.00 95.19 69 ASN A CA 1
ATOM 588 C C . ASN A 1 69 ? 4.200 1.267 -7.252 1.00 95.19 69 ASN A C 1
ATOM 590 O O . ASN A 1 69 ? 5.251 1.393 -7.881 1.00 95.19 69 ASN A O 1
ATOM 594 N N . VAL A 1 70 ? 3.479 0.141 -7.268 1.00 95.38 70 VAL A N 1
ATOM 595 C CA . VAL A 1 70 ? 3.964 -1.092 -7.911 1.00 95.38 70 VAL A CA 1
ATOM 596 C C . VAL A 1 70 ? 4.042 -0.925 -9.424 1.00 95.38 70 VAL A C 1
ATOM 598 O O . VAL A 1 70 ? 5.074 -1.227 -10.015 1.00 95.38 70 VAL A O 1
ATOM 601 N N . VAL A 1 71 ? 2.983 -0.416 -10.058 1.00 96.75 71 VAL A N 1
ATOM 602 C CA . VAL A 1 71 ? 2.940 -0.245 -11.519 1.00 96.75 71 VAL A CA 1
ATOM 603 C C . VAL A 1 71 ? 4.051 0.696 -12.019 1.00 96.75 71 VAL A C 1
ATOM 605 O O . VAL A 1 71 ? 4.788 0.281 -12.916 1.00 96.75 71 VAL A O 1
ATOM 608 N N . PRO A 1 72 ? 4.276 1.895 -11.439 1.00 95.06 72 PRO A N 1
ATOM 609 C CA . PRO A 1 72 ? 5.395 2.753 -11.829 1.00 95.06 72 PRO A CA 1
ATOM 610 C C . PRO A 1 72 ? 6.762 2.117 -11.574 1.00 95.06 72 PRO A C 1
ATOM 612 O O . PRO A 1 72 ? 7.656 2.249 -12.407 1.00 95.06 72 PRO A O 1
ATOM 615 N N . TRP A 1 73 ? 6.931 1.389 -10.464 1.00 96.00 73 TRP A N 1
ATOM 616 C CA . TRP A 1 73 ? 8.176 0.669 -10.195 1.00 96.00 73 TRP A CA 1
ATOM 617 C C . TRP A 1 73 ? 8.480 -0.375 -11.276 1.00 96.00 73 TRP A C 1
ATOM 619 O O . TRP A 1 73 ? 9.597 -0.423 -11.792 1.00 96.00 73 TRP A O 1
ATOM 629 N N . VAL A 1 74 ? 7.482 -1.184 -11.650 1.00 95.69 74 VAL A N 1
ATOM 630 C CA . VAL A 1 74 ? 7.612 -2.192 -12.712 1.00 95.69 74 VAL A CA 1
ATOM 631 C C . VAL A 1 74 ? 7.891 -1.524 -14.056 1.00 95.69 74 VAL A C 1
ATOM 633 O O . VAL A 1 74 ? 8.798 -1.957 -14.758 1.00 95.69 74 VAL A O 1
ATOM 636 N N . ALA A 1 75 ? 7.181 -0.446 -14.396 1.00 96.38 75 ALA A N 1
ATOM 637 C CA . ALA A 1 75 ? 7.410 0.291 -15.638 1.00 96.38 75 ALA A CA 1
ATOM 638 C C . ALA A 1 75 ? 8.861 0.792 -15.744 1.00 96.38 75 ALA A C 1
ATOM 640 O O . ALA A 1 75 ? 9.500 0.624 -16.780 1.00 96.38 75 ALA A O 1
ATOM 641 N N . LEU A 1 76 ? 9.419 1.328 -14.654 1.00 94.62 76 LEU A N 1
ATOM 642 C CA . LEU A 1 76 ? 10.813 1.779 -14.623 1.00 94.62 76 LEU A CA 1
ATOM 643 C C . LEU A 1 76 ? 11.814 0.632 -14.748 1.00 94.62 76 LEU A C 1
ATOM 645 O O . LEU A 1 76 ? 12.844 0.809 -15.383 1.00 94.62 76 LEU A O 1
ATOM 649 N N . ARG A 1 77 ? 11.503 -0.544 -14.194 1.00 92.62 77 ARG A N 1
ATOM 650 C CA . ARG A 1 77 ? 12.321 -1.760 -14.341 1.00 92.62 77 ARG A CA 1
ATOM 651 C C . ARG A 1 77 ? 12.271 -2.371 -15.743 1.00 92.62 77 ARG A C 1
ATOM 653 O O . ARG A 1 77 ? 13.121 -3.196 -16.051 1.00 92.62 77 ARG A O 1
ATOM 660 N N . VAL A 1 78 ? 11.256 -2.037 -16.539 1.00 94.19 78 VAL A N 1
ATOM 661 C CA . VAL A 1 78 ? 11.128 -2.471 -17.939 1.00 94.19 78 VAL A CA 1
ATOM 662 C C . VAL A 1 78 ? 11.850 -1.507 -18.882 1.00 94.19 78 VAL A C 1
ATOM 664 O O . VAL A 1 78 ? 12.407 -1.946 -19.882 1.00 94.19 78 VAL A O 1
ATOM 667 N N . ILE A 1 79 ? 11.813 -0.203 -18.588 1.00 92.44 79 ILE A N 1
ATOM 668 C CA . ILE A 1 79 ? 12.364 0.846 -19.460 1.00 92.44 79 ILE A CA 1
ATOM 669 C C . ILE A 1 79 ? 13.847 1.135 -19.166 1.00 92.44 79 ILE A C 1
ATOM 671 O O . ILE A 1 79 ? 14.576 1.507 -20.084 1.00 92.44 79 ILE A O 1
ATOM 675 N N . GLY A 1 80 ? 14.273 1.030 -17.902 1.00 77.50 80 GLY A N 1
ATOM 676 C CA . GLY A 1 80 ? 15.648 1.283 -17.447 1.00 77.50 80 GLY A CA 1
ATOM 677 C C . GLY A 1 80 ? 16.483 0.023 -17.314 1.00 77.50 80 GLY A C 1
ATOM 678 O O . GLY A 1 80 ? 17.711 0.146 -17.504 1.00 77.50 80 GLY A O 1
#

Mean predicted aligned error: 4.37 Å

Radius of gyration: 16.86 Å; Cα contacts (8 Å, |Δi|>4): 36; chains: 1; bounding box: 41×22×42 Å

Secondary structure (DSSP, 8-state):
--HHHHHHHHHHHHHHHHHHHHHHHHHHHHHHHHHHHHHHHHS---HHHHHHHHHHHHHHHHHHHIIIIIHHHHHHHHH-

Solvent-accessible surface area (backbone atoms only — not comparable to full-atom values): 4398 Å² total; per-residue (Å²): 134,54,68,69,57,54,35,53,49,27,46,51,50,34,50,53,54,48,50,50,52,51,49,51,50,49,48,47,72,76,39,36,69,57,53,48,56,57,48,43,74,80,42,92,65,58,69,68,60,52,53,52,51,52,53,51,50,52,53,51,50,52,49,50,46,42,63,71,19,44,48,54,26,52,52,42,68,73,76,102

Sequence (80 aa):
MDIQMLTRFFMWCTIMNFAFLMLSFLLLGIAGDFIYKLHSKWFSMQREKFNMLIYSFLGLYKILWLVLNVVPWVALRVIG

pLDDT: mean 91.17, std 5.77, range [63.41, 97.56]